Protein AF-A0AAU1V698-F1 (afdb_monomer_lite)

pLDDT: mean 76.22, std 19.45, range [42.31, 98.12]

Secondary structure (DSSP, 8-state):
----------SS-----HHHHHHHHHHHHHHHHHHHHHHHHHHHHHHHHHHT-

Radius of gyration: 23.25 Å; chains: 1; bounding box: 44×18×71 Å

Structure (mmCIF, N/CA/C/O backbone):
data_AF-A0AAU1V698-F1
#
_entry.id   AF-A0AAU1V698-F1
#
loop_
_atom_site.group_PDB
_atom_site.id
_atom_site.type_symbol
_atom_site.label_atom_id
_atom_site.label_alt_id
_atom_site.label_comp_id
_atom_site.label_asym_id
_atom_site.label_entity_id
_atom_site.label_seq_id
_atom_site.pdbx_PDB_ins_code
_atom_site.Cartn_x
_atom_site.Cartn_y
_atom_site.Cartn_z
_atom_site.occupancy
_atom_site.B_iso_or_equiv
_atom_site.auth_seq_id
_atom_site.auth_comp_id
_atom_site.auth_asym_id
_atom_site.auth_atom_id
_atom_site.pdbx_PDB_model_num
ATOM 1 N N . MET A 1 1 ? -14.495 11.377 40.414 1.00 42.31 1 MET A N 1
ATOM 2 C CA . MET A 1 1 ? -13.949 10.378 39.479 1.00 42.31 1 MET A CA 1
ATOM 3 C C . MET A 1 1 ? -14.967 10.274 38.366 1.00 42.31 1 MET A C 1
ATOM 5 O O . MET A 1 1 ? -16.043 9.757 38.614 1.00 42.31 1 MET A O 1
ATOM 9 N N . SER A 1 2 ? -14.710 10.925 37.233 1.00 52.44 2 SER A N 1
ATOM 10 C CA . SER A 1 2 ? -15.612 10.869 36.083 1.00 52.44 2 SER A CA 1
ATOM 11 C C . SER A 1 2 ? -15.323 9.564 35.359 1.00 52.44 2 SER A C 1
ATOM 13 O O . SER A 1 2 ? -14.263 9.418 34.758 1.00 52.44 2 SER A O 1
ATOM 15 N N . GLU A 1 3 ? -16.215 8.597 35.519 1.00 53.16 3 GLU A N 1
ATOM 16 C CA . GLU A 1 3 ? -16.185 7.338 34.786 1.00 53.16 3 GLU A CA 1
ATOM 17 C C . GLU A 1 3 ? -16.409 7.655 33.303 1.00 53.16 3 GLU A C 1
ATOM 19 O O . GLU A 1 3 ? -17.518 7.970 32.868 1.00 53.16 3 GLU A O 1
ATOM 24 N N . GLU A 1 4 ? -15.322 7.650 32.532 1.00 54.91 4 GLU A N 1
ATOM 25 C CA . GLU A 1 4 ? -15.370 7.676 31.077 1.00 54.91 4 GLU A CA 1
ATOM 26 C C . GLU A 1 4 ? -16.103 6.414 30.613 1.00 54.91 4 GLU A C 1
ATOM 28 O O . GLU A 1 4 ? -15.602 5.294 30.722 1.00 54.91 4 GLU A O 1
ATOM 33 N N . SER A 1 5 ? -17.345 6.599 30.167 1.00 53.81 5 SER A N 1
ATOM 34 C CA . SER A 1 5 ? -18.182 5.530 29.635 1.00 53.81 5 SER A CA 1
ATOM 35 C C . SER A 1 5 ? -17.597 5.065 28.307 1.00 53.81 5 SER A C 1
ATOM 37 O O . SER A 1 5 ? -17.884 5.629 27.254 1.00 53.81 5 SER A O 1
ATOM 39 N N . VAL A 1 6 ? -16.751 4.039 28.360 1.00 62.81 6 VAL A N 1
ATOM 40 C CA . VAL A 1 6 ? -16.278 3.333 27.168 1.00 62.81 6 VAL A CA 1
ATOM 41 C C . VAL A 1 6 ? -17.501 2.667 26.529 1.00 62.81 6 VAL A C 1
ATOM 43 O O . VAL A 1 6 ? -18.158 1.868 27.203 1.00 62.81 6 VAL A O 1
ATOM 46 N N . PRO A 1 7 ? -17.871 2.969 25.271 1.00 54.69 7 PRO A N 1
ATOM 47 C CA . PRO A 1 7 ? -18.995 2.295 24.644 1.00 54.69 7 PRO A CA 1
ATOM 48 C C . PRO A 1 7 ? -18.659 0.806 24.507 1.00 54.69 7 PRO A C 1
ATOM 50 O O . PRO A 1 7 ? -17.770 0.410 23.755 1.00 54.69 7 PRO A O 1
ATOM 53 N N . GLN A 1 8 ? -19.370 -0.019 25.275 1.00 56.50 8 GLN A N 1
ATOM 54 C CA . GLN A 1 8 ? -19.319 -1.475 25.222 1.00 56.50 8 GLN A CA 1
ATOM 55 C C . GLN A 1 8 ? -19.809 -1.931 23.843 1.00 56.50 8 GLN A C 1
ATOM 57 O O . GLN A 1 8 ? -21.006 -1.954 23.565 1.00 56.50 8 GLN A O 1
ATOM 62 N N . GLN A 1 9 ? -18.878 -2.280 22.957 1.00 54.53 9 GLN A N 1
ATOM 63 C CA . GLN A 1 9 ? -19.202 -2.812 21.636 1.00 54.53 9 GLN A CA 1
ATOM 64 C C . GLN A 1 9 ? -19.509 -4.305 21.744 1.00 54.53 9 GLN A C 1
ATOM 66 O O . GLN A 1 9 ? -18.666 -5.159 21.490 1.00 54.53 9 GLN A O 1
ATOM 71 N N . GLY A 1 10 ? -20.737 -4.609 22.161 1.00 52.00 10 GLY A N 1
ATOM 72 C CA . GLY A 1 10 ? -21.354 -5.918 21.999 1.00 52.00 10 GLY A CA 1
ATOM 73 C C . GLY A 1 10 ? -22.342 -5.890 20.834 1.00 52.00 10 GLY A C 1
ATOM 74 O O . GLY A 1 10 ? -23.379 -5.246 20.938 1.00 52.00 10 GLY A O 1
ATOM 75 N N . GLY A 1 11 ? -22.035 -6.626 19.761 1.00 51.91 11 GLY A N 1
ATOM 76 C CA . GLY A 1 11 ? -23.009 -7.077 18.758 1.00 51.91 11 GLY A CA 1
ATOM 77 C C . GLY A 1 11 ? -23.277 -6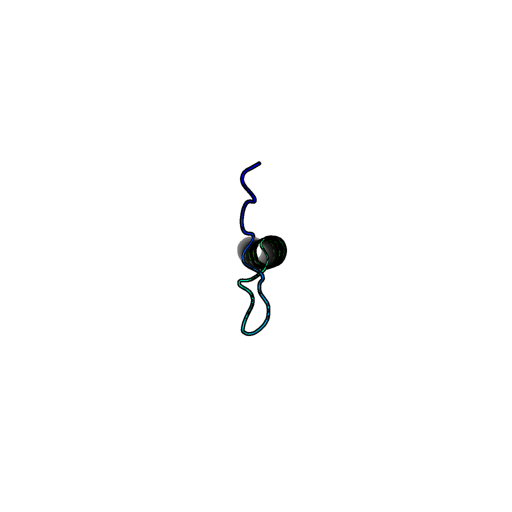.137 17.575 1.00 51.91 11 GLY A C 1
ATOM 78 O O . GLY A 1 11 ? -24.039 -5.186 17.687 1.00 51.91 11 GLY A O 1
ATOM 79 N N . GLY A 1 12 ? -22.735 -6.501 16.404 1.00 46.62 12 GLY A N 1
ATOM 80 C CA . GLY A 1 12 ? -23.127 -5.956 15.096 1.00 46.62 12 GLY A CA 1
ATOM 81 C C . GLY A 1 12 ? -22.051 -5.101 14.429 1.00 46.62 12 GLY A C 1
ATOM 82 O O . GLY A 1 12 ? -22.166 -3.886 14.410 1.00 46.62 12 GLY A O 1
ATOM 83 N N . GLY A 1 13 ? -21.013 -5.739 13.874 1.00 54.34 13 GLY A N 1
ATOM 84 C CA . GLY A 1 13 ? -19.988 -5.060 13.072 1.00 54.34 13 GLY A CA 1
ATOM 85 C C . GLY A 1 13 ? -19.182 -4.041 13.873 1.00 54.34 13 GLY A C 1
ATOM 86 O O . GLY A 1 13 ? -19.363 -2.838 13.709 1.00 54.34 13 GLY A O 1
ATOM 87 N N . GLN A 1 14 ? -18.284 -4.520 14.741 1.00 55.78 14 GLN A N 1
ATOM 88 C CA . GLN A 1 14 ? -17.294 -3.648 15.371 1.00 55.78 14 GLN A CA 1
ATOM 89 C C . GLN A 1 14 ? -16.605 -2.802 14.281 1.00 55.78 14 GLN A C 1
ATOM 91 O O . GLN A 1 14 ? -16.155 -3.375 13.283 1.00 55.78 14 GLN A O 1
ATOM 96 N N . PRO A 1 15 ? -16.526 -1.465 14.433 1.00 62.44 15 PRO A N 1
ATOM 97 C CA . PRO A 1 15 ? -15.656 -0.655 13.597 1.00 62.44 15 PRO A CA 1
ATOM 98 C C . PRO A 1 15 ? -14.277 -1.295 13.690 1.00 62.44 15 PRO A C 1
ATOM 100 O O . PRO A 1 15 ? -13.854 -1.669 14.788 1.00 62.44 15 PRO A O 1
ATOM 103 N N . LYS A 1 16 ? -13.641 -1.515 12.533 1.00 69.19 16 LYS A N 1
ATOM 104 C CA . LYS A 1 16 ? -12.340 -2.186 12.454 1.00 69.19 16 LYS A CA 1
ATOM 105 C C . LYS A 1 16 ? -11.453 -1.636 13.561 1.00 69.19 16 LYS A C 1
ATOM 107 O O . LYS A 1 16 ? -11.314 -0.418 13.689 1.00 69.19 16 LYS A O 1
ATOM 112 N N . GLY A 1 17 ? -10.922 -2.527 14.399 1.00 87.56 17 GLY A N 1
ATOM 113 C CA . GLY A 1 17 ? -10.010 -2.101 15.452 1.00 87.56 17 GLY A CA 1
ATOM 114 C C . GLY A 1 17 ? -8.870 -1.310 14.814 1.00 87.56 17 GLY A C 1
ATOM 115 O O . GLY A 1 17 ? -8.458 -1.637 13.702 1.00 87.56 17 GLY A O 1
ATOM 116 N N . LEU A 1 18 ? -8.362 -0.278 15.491 1.00 90.94 18 LEU A N 1
ATOM 117 C CA . LEU A 1 18 ? -7.309 0.587 14.942 1.00 90.94 18 LEU A CA 1
ATOM 118 C C . LEU A 1 18 ? -6.149 -0.227 14.341 1.00 90.94 18 LEU A C 1
ATOM 120 O O . LEU A 1 18 ? -5.677 0.092 13.256 1.00 90.94 18 LEU A O 1
ATOM 124 N N . LEU A 1 19 ? -5.757 -1.324 14.998 1.00 91.75 19 LEU A N 1
ATOM 125 C CA . LEU A 1 19 ? -4.732 -2.243 14.504 1.00 91.75 19 LEU A CA 1
ATOM 126 C C . LEU A 1 19 ? -5.101 -2.886 13.157 1.00 91.75 19 LEU A C 1
ATOM 128 O O . LEU A 1 19 ? -4.295 -2.860 12.238 1.00 91.75 19 LEU A O 1
ATOM 132 N N . GLN A 1 20 ? -6.330 -3.382 13.010 1.00 91.19 20 GLN A N 1
ATOM 133 C CA . GLN A 1 20 ? -6.818 -3.963 11.757 1.00 91.19 20 GLN A CA 1
ATOM 134 C C . GLN A 1 20 ? -6.841 -2.922 10.630 1.00 91.19 20 GLN A C 1
ATOM 136 O O . GLN A 1 20 ? -6.474 -3.217 9.497 1.00 91.19 20 GLN A O 1
ATOM 141 N N . GLN A 1 21 ? -7.232 -1.682 10.936 1.00 92.31 21 GLN A N 1
ATOM 142 C CA . GLN A 1 21 ? -7.169 -0.590 9.967 1.00 92.31 21 GLN A CA 1
ATOM 143 C C . GLN A 1 21 ? -5.718 -0.280 9.558 1.00 92.31 21 GLN A C 1
ATOM 145 O O . GLN A 1 21 ? -5.458 -0.019 8.384 1.00 92.31 21 GLN A O 1
ATOM 150 N N . MET A 1 22 ? -4.770 -0.324 10.500 1.00 95.00 22 MET A N 1
ATOM 151 C CA . MET A 1 22 ? -3.348 -0.143 10.195 1.00 95.00 22 MET A CA 1
ATOM 152 C C . MET A 1 22 ? -2.791 -1.287 9.342 1.00 95.00 22 MET A C 1
ATOM 154 O O . MET A 1 22 ? -2.042 -1.023 8.407 1.00 95.00 22 MET A O 1
ATOM 158 N N . GLU A 1 23 ? -3.171 -2.535 9.620 1.00 96.19 23 GLU A N 1
ATOM 159 C CA . GLU A 1 23 ? -2.768 -3.705 8.829 1.00 96.19 23 GLU A CA 1
ATOM 160 C C . GLU A 1 23 ? -3.268 -3.615 7.385 1.00 96.19 23 GLU A C 1
ATOM 162 O O . GLU A 1 23 ? -2.494 -3.820 6.452 1.00 96.19 23 GLU A O 1
ATOM 167 N N . GLU A 1 24 ? -4.532 -3.240 7.182 1.00 96.06 24 GLU A N 1
ATOM 168 C CA . GLU A 1 24 ? -5.095 -3.036 5.843 1.00 96.06 24 GLU A CA 1
ATOM 169 C C . GLU A 1 24 ? -4.401 -1.901 5.091 1.00 96.06 24 GLU A C 1
ATOM 171 O O . GLU A 1 24 ? -4.099 -2.040 3.905 1.00 96.06 24 GLU A O 1
ATOM 176 N N . LEU A 1 25 ? -4.108 -0.796 5.781 1.00 96.56 25 LEU A N 1
ATOM 177 C CA . LEU A 1 25 ? -3.366 0.315 5.197 1.00 96.56 25 LEU A CA 1
ATOM 178 C C . LEU A 1 25 ? -1.956 -0.121 4.784 1.00 96.56 25 LEU A C 1
ATOM 180 O O . LEU A 1 25 ? -1.531 0.173 3.670 1.00 96.56 25 LEU A O 1
ATOM 184 N N . MET A 1 26 ? -1.239 -0.850 5.642 1.00 97.38 26 MET A N 1
ATOM 185 C CA . MET A 1 26 ? 0.083 -1.376 5.294 1.00 97.38 26 MET A CA 1
ATOM 186 C C . MET A 1 26 ? 0.019 -2.362 4.125 1.00 97.38 26 MET A C 1
ATOM 188 O O . MET A 1 26 ? 0.886 -2.319 3.255 1.00 97.38 26 MET A O 1
ATOM 192 N N . ALA A 1 27 ? -1.003 -3.219 4.069 1.00 97.94 27 ALA A N 1
ATOM 193 C CA . ALA A 1 27 ? -1.191 -4.158 2.967 1.00 97.94 27 ALA A CA 1
ATOM 194 C C . ALA A 1 27 ? -1.436 -3.435 1.633 1.00 97.94 27 ALA A C 1
ATOM 196 O O . ALA A 1 27 ? -0.827 -3.800 0.628 1.00 97.94 27 ALA A O 1
ATOM 197 N N . ALA A 1 28 ? -2.273 -2.392 1.632 1.00 97.81 28 ALA A N 1
ATOM 198 C CA . ALA A 1 28 ? -2.512 -1.560 0.454 1.00 97.81 28 ALA A CA 1
ATOM 199 C C . ALA A 1 28 ? -1.221 -0.870 -0.014 1.00 97.81 28 ALA A C 1
ATOM 201 O O . ALA A 1 28 ? -0.843 -0.993 -1.175 1.00 97.81 28 ALA A O 1
ATOM 202 N N . LEU A 1 29 ? -0.483 -0.246 0.910 1.00 98.12 29 LEU A N 1
ATOM 203 C CA . LEU A 1 29 ? 0.796 0.397 0.597 1.00 98.12 29 LEU A CA 1
ATOM 204 C C . LEU A 1 29 ? 1.830 -0.597 0.051 1.00 98.12 29 LEU A C 1
ATOM 206 O O . LEU A 1 29 ? 2.562 -0.283 -0.883 1.00 98.12 29 LEU A O 1
ATOM 210 N N .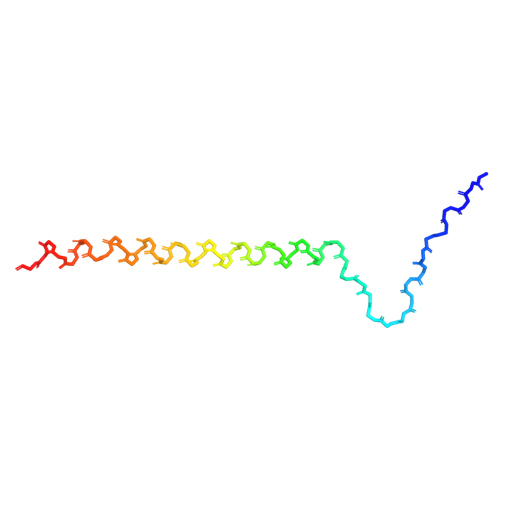 ASN A 1 30 ? 1.894 -1.811 0.599 1.00 97.50 30 ASN A N 1
ATOM 211 C CA . ASN A 1 30 ? 2.818 -2.837 0.123 1.00 97.50 30 ASN A CA 1
ATOM 212 C C . ASN A 1 30 ? 2.454 -3.350 -1.281 1.00 97.50 30 ASN A C 1
ATOM 214 O O . ASN A 1 30 ? 3.346 -3.657 -2.075 1.00 97.50 30 ASN A O 1
ATOM 218 N N . ALA A 1 31 ? 1.160 -3.433 -1.600 1.00 97.88 31 ALA A N 1
ATOM 219 C CA . ALA A 1 31 ? 0.699 -3.772 -2.942 1.00 97.88 31 AL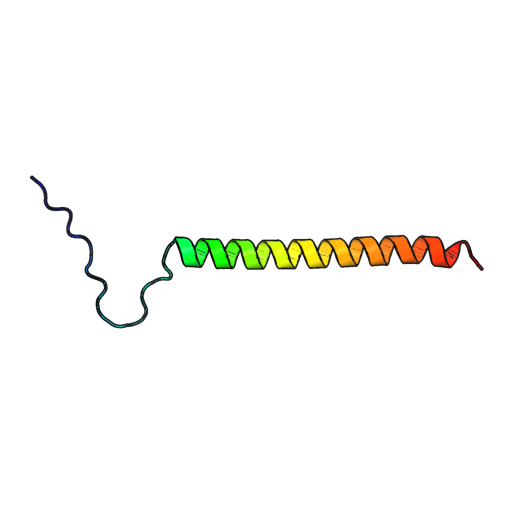A A CA 1
ATOM 220 C C . ALA A 1 31 ? 1.096 -2.685 -3.953 1.00 97.88 31 ALA A C 1
ATOM 222 O O . ALA A 1 31 ? 1.644 -3.014 -5.005 1.00 97.88 31 ALA A O 1
ATOM 223 N N . ASP A 1 32 ? 0.910 -1.411 -3.599 1.00 97.50 32 ASP A N 1
ATOM 224 C CA . ASP A 1 32 ? 1.294 -0.279 -4.448 1.00 97.50 32 ASP A CA 1
ATOM 225 C C . ASP A 1 32 ? 2.810 -0.248 -4.703 1.00 97.50 32 ASP A C 1
ATOM 227 O O . ASP A 1 32 ? 3.250 -0.067 -5.839 1.00 97.50 32 ASP A O 1
ATOM 231 N N . LEU A 1 33 ? 3.625 -0.501 -3.671 1.00 97.62 33 LEU A N 1
ATOM 232 C CA . LEU A 1 33 ? 5.082 -0.594 -3.814 1.00 97.62 33 LEU A CA 1
ATOM 233 C C . LEU A 1 33 ? 5.508 -1.77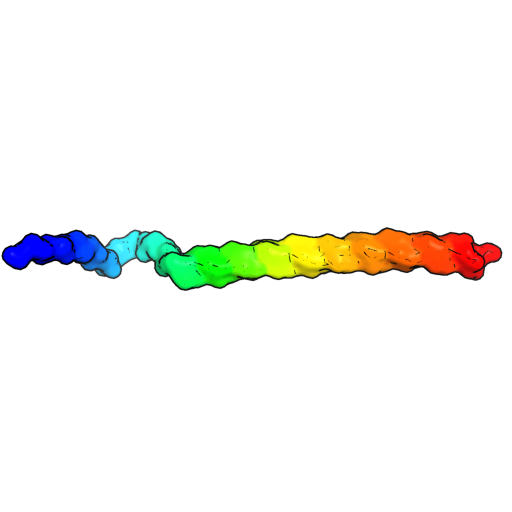7 -4.690 1.00 97.62 33 LEU A C 1
ATOM 235 O O . LEU A 1 33 ? 6.405 -1.629 -5.515 1.00 97.62 33 LEU A O 1
ATOM 239 N N . SER A 1 34 ? 4.856 -2.932 -4.541 1.00 95.81 34 SER A N 1
ATOM 240 C CA . SER A 1 34 ? 5.143 -4.112 -5.366 1.00 95.81 34 SER A CA 1
ATOM 241 C C . SER A 1 34 ? 4.782 -3.877 -6.838 1.00 95.81 34 SER A C 1
ATOM 243 O O . SER A 1 34 ? 5.499 -4.324 -7.731 1.00 95.81 34 SER A O 1
ATOM 245 N N . ALA A 1 35 ? 3.688 -3.156 -7.103 1.00 96.12 35 ALA A N 1
ATOM 246 C CA . ALA A 1 35 ? 3.293 -2.771 -8.455 1.00 96.12 35 ALA A CA 1
ATOM 247 C C . ALA A 1 35 ? 4.285 -1.777 -9.077 1.00 96.12 35 ALA A C 1
ATOM 249 O O . ALA A 1 35 ? 4.666 -1.943 -10.235 1.00 96.12 35 ALA A O 1
ATOM 250 N N . LEU A 1 36 ? 4.738 -0.785 -8.304 1.00 96.88 36 LEU A N 1
ATOM 251 C CA . LEU A 1 36 ? 5.760 0.162 -8.747 1.00 96.88 36 LEU A CA 1
ATOM 252 C C . LEU A 1 36 ? 7.091 -0.539 -9.052 1.00 96.88 36 LEU A C 1
ATOM 254 O O . LEU A 1 36 ? 7.706 -0.253 -10.073 1.00 96.88 36 LEU A O 1
ATOM 258 N N . ASP A 1 37 ? 7.526 -1.474 -8.206 1.00 94.62 37 ASP A N 1
ATOM 259 C CA . ASP A 1 37 ? 8.749 -2.250 -8.443 1.00 94.62 37 ASP A CA 1
ATOM 260 C C . ASP A 1 37 ? 8.664 -3.062 -9.747 1.00 94.62 37 ASP A C 1
ATOM 262 O O . ASP A 1 37 ? 9.580 -3.023 -10.570 1.00 94.62 37 ASP A O 1
ATOM 266 N N . ALA A 1 38 ? 7.529 -3.721 -9.995 1.00 94.50 38 ALA A N 1
ATOM 267 C CA . ALA A 1 38 ? 7.294 -4.449 -11.240 1.00 94.50 38 ALA A CA 1
ATOM 268 C C . ALA A 1 38 ? 7.309 -3.530 -12.478 1.00 94.50 38 ALA A C 1
ATOM 270 O O . ALA A 1 38 ? 7.854 -3.909 -13.519 1.00 94.50 38 ALA A O 1
ATOM 271 N N . ASP A 1 39 ? 6.743 -2.325 -12.373 1.00 94.00 39 ASP A N 1
ATOM 272 C CA . ASP A 1 39 ? 6.761 -1.330 -13.450 1.00 94.00 39 ASP A CA 1
ATOM 273 C C . ASP A 1 39 ? 8.189 -0.854 -13.756 1.00 94.00 39 ASP A C 1
ATOM 275 O O . ASP A 1 39 ? 8.612 -0.854 -14.913 1.00 94.00 39 ASP A O 1
ATOM 279 N N . LEU A 1 40 ? 8.984 -0.567 -12.721 1.00 93.44 40 LEU A N 1
ATOM 280 C CA . LEU A 1 40 ? 10.389 -0.183 -12.871 1.00 93.44 40 LEU A CA 1
ATOM 281 C C . LEU A 1 40 ? 11.232 -1.299 -13.504 1.00 93.44 40 LEU A C 1
ATOM 283 O O . LEU A 1 40 ? 12.042 -1.032 -14.395 1.00 93.44 40 LEU A O 1
ATOM 287 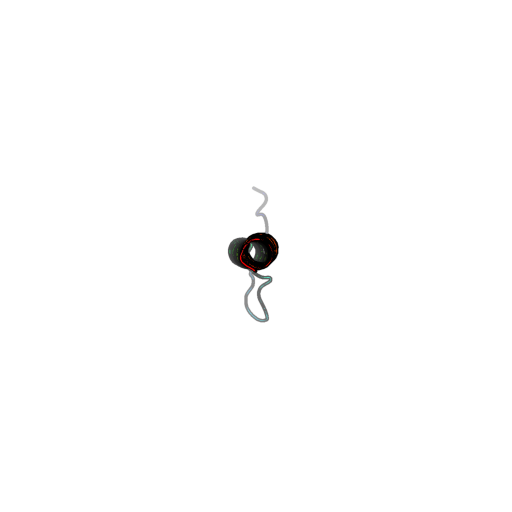N N . GLN A 1 41 ? 11.023 -2.554 -13.098 1.00 91.75 41 GLN A N 1
ATOM 288 C CA . GLN A 1 41 ? 11.680 -3.710 -13.716 1.00 91.75 41 GLN A CA 1
ATOM 289 C C . GLN A 1 41 ? 11.276 -3.878 -15.185 1.00 91.75 41 GLN A C 1
ATOM 291 O O . GLN A 1 41 ? 12.119 -4.177 -16.030 1.00 91.75 41 GLN A O 1
ATOM 296 N N . SER A 1 42 ? 9.998 -3.678 -15.509 1.00 87.00 42 SER A N 1
ATOM 297 C CA . SER A 1 42 ? 9.499 -3.722 -16.886 1.00 87.00 42 SER A CA 1
ATOM 298 C C . SER A 1 42 ? 10.135 -2.625 -17.747 1.00 87.00 42 SER A C 1
ATOM 300 O O . SER A 1 42 ? 10.643 -2.907 -18.836 1.00 87.00 42 SER A O 1
ATOM 302 N N . ALA A 1 43 ? 10.188 -1.394 -17.231 1.00 86.56 43 ALA A N 1
ATOM 303 C CA . ALA A 1 43 ? 10.804 -0.259 -17.907 1.00 86.56 43 ALA A CA 1
ATOM 304 C C . ALA A 1 43 ? 12.310 -0.474 -18.151 1.00 86.56 43 ALA A C 1
ATOM 306 O O . ALA A 1 43 ? 12.789 -0.223 -19.257 1.00 86.56 43 ALA A O 1
ATOM 307 N N . GLY A 1 44 ? 13.044 -1.001 -17.164 1.00 78.88 44 GLY A N 1
ATOM 308 C CA . GLY A 1 44 ? 14.474 -1.312 -17.296 1.00 78.88 44 GLY A CA 1
ATOM 309 C C . GLY A 1 44 ? 14.777 -2.478 -18.248 1.00 78.88 44 GLY A C 1
ATOM 310 O O . GLY A 1 44 ? 15.759 -2.446 -18.987 1.00 78.88 44 GLY A O 1
ATOM 311 N N . ARG A 1 45 ? 13.907 -3.494 -18.317 1.00 71.25 45 ARG A N 1
ATOM 312 C CA . ARG A 1 45 ? 14.068 -4.612 -19.270 1.00 71.25 45 ARG A CA 1
ATOM 313 C C . ARG A 1 45 ? 13.808 -4.190 -20.717 1.00 71.25 45 ARG A C 1
ATOM 315 O O . ARG A 1 45 ? 14.409 -4.751 -21.632 1.00 71.25 45 ARG A O 1
ATOM 322 N N . GLY A 1 46 ? 12.943 -3.199 -20.938 1.00 61.19 46 GLY A N 1
ATOM 323 C CA . GLY A 1 46 ? 12.693 -2.630 -22.266 1.00 61.19 46 GLY A CA 1
ATOM 324 C C . GLY A 1 46 ? 13.926 -1.958 -22.880 1.00 61.19 46 GLY A C 1
ATOM 325 O O . GLY A 1 46 ? 14.120 -2.023 -24.095 1.00 61.19 46 GLY A O 1
ATOM 326 N N . THR A 1 47 ? 14.795 -1.369 -22.052 1.00 59.94 47 THR A N 1
ATOM 327 C CA . THR A 1 47 ? 16.041 -0.747 -22.519 1.00 59.94 47 THR A CA 1
ATOM 328 C C . THR A 1 47 ? 17.120 -1.783 -22.845 1.00 59.94 47 THR A C 1
ATOM 330 O O . THR A 1 47 ? 17.730 -1.687 -23.905 1.00 59.94 47 THR A O 1
ATOM 333 N N . GLU A 1 48 ? 17.286 -2.833 -22.030 1.00 59.66 48 GLU A N 1
ATOM 334 C CA . GLU A 1 48 ? 18.257 -3.912 -22.308 1.00 59.66 48 GLU A CA 1
ATOM 335 C C . GLU A 1 48 ? 17.882 -4.759 -23.537 1.00 59.66 48 GLU A C 1
ATOM 337 O O . GLU A 1 48 ? 18.754 -5.168 -24.301 1.00 59.66 48 GLU A O 1
ATOM 342 N N . ALA A 1 49 ? 16.588 -4.998 -23.778 1.00 58.56 49 ALA A N 1
ATOM 343 C CA . ALA A 1 49 ? 16.132 -5.736 -24.959 1.00 58.56 49 ALA A CA 1
ATOM 344 C C . ALA A 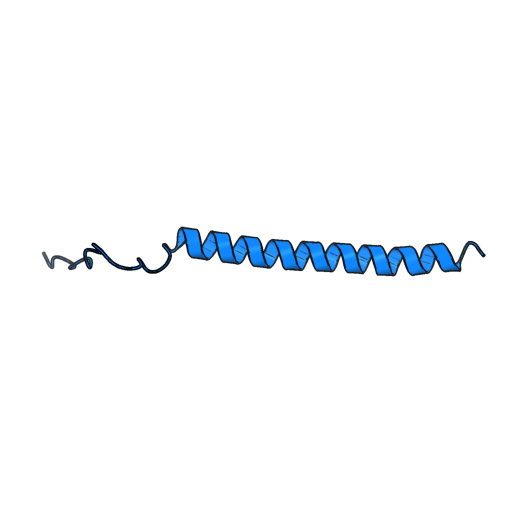1 49 ? 16.328 -4.962 -26.278 1.00 58.56 49 ALA A C 1
ATOM 346 O O . ALA A 1 49 ? 16.392 -5.579 -27.339 1.00 58.56 49 ALA A O 1
ATOM 347 N N . THR A 1 50 ? 16.426 -3.629 -26.218 1.00 58.53 50 THR A N 1
ATOM 348 C CA . THR A 1 50 ? 16.588 -2.767 -27.400 1.00 58.53 50 THR A CA 1
ATOM 349 C C . THR A 1 50 ? 18.060 -2.607 -27.810 1.00 58.53 50 THR A C 1
ATOM 351 O O . THR A 1 50 ? 18.331 -2.388 -28.985 1.00 58.53 50 THR A O 1
ATOM 354 N N . GLU A 1 51 ? 19.021 -2.766 -26.891 1.00 58.22 51 GLU A N 1
ATOM 355 C CA . GLU A 1 51 ? 20.463 -2.726 -27.211 1.00 58.22 51 GLU A CA 1
ATOM 356 C C . GLU A 1 51 ? 21.041 -4.071 -27.695 1.00 58.22 51 GLU A C 1
ATOM 358 O O . GLU A 1 51 ? 22.162 -4.111 -28.200 1.00 58.22 51 GLU A O 1
ATOM 363 N N . ALA A 1 52 ? 20.298 -5.175 -27.569 1.00 57.28 52 ALA A N 1
ATOM 364 C CA . ALA A 1 52 ? 20.760 -6.521 -27.927 1.00 57.28 52 ALA A CA 1
ATOM 365 C C . ALA A 1 52 ? 20.318 -7.017 -29.327 1.00 57.28 52 ALA A C 1
ATOM 367 O O . ALA A 1 52 ? 20.427 -8.217 -29.597 1.00 57.28 52 ALA A O 1
ATOM 368 N N . GLY A 1 53 ? 19.808 -6.138 -30.200 1.00 48.53 53 GLY A N 1
ATOM 369 C CA . GLY A 1 53 ? 19.363 -6.458 -31.570 1.00 48.53 53 GLY A CA 1
ATOM 370 C C . GLY A 1 53 ? 20.136 -5.700 -32.638 1.00 48.53 53 GLY A C 1
ATOM 371 O O . GLY A 1 53 ? 20.414 -6.317 -33.691 1.00 48.53 53 GLY A O 1
#

Sequence (53 aa):
MSEESVPQQGGGGQPKGLLQQMEELMAALNADLSALDADLQSAGRGTEATEAG

Foldseek 3Di:
DPPPPDPDPDDDDDDQDPVNVVVVVVVVVVVVVVVVVVVVVVVVVVVVVVVPD